Protein AF-A0A352DM81-F1 (afdb_monomer)

Secondary structure (DSSP, 8-state):
-PPPEEEE-STT-EEEEETTEEEEES---SSBSSSSTTSSPBPSS--SS-TTTS--EEEEEE---STTT--HHHHHHHTTTEEEEEEETTTHHHHHHTT--GGGEEEE-TT-EEEETTEEEEEE--S----SSSS-TT-S---EEEEE-SS-EEEE-TTPPPPSS-PPPP-

Foldseek 3Di:
DDDWDWDDFDDLWIFIQPPNFTETFLDDQQQALAPDNVDHDGDPDHGPDDPVPDAQHAEYEQFADGSSRDPLVSLLSNLVRYQAYEYEFPCVVVCVVSVRDPNRYHYDYAQDWDDRPQKIKGWHAAPDWYDRDPPCTRVTHGTWIWIDHPPDIDTGRNPGDDDPDDDDDDD

Nearest PDB structures (foldseek):
  8pc4-assembly1_A  TM=9.438E-01  e=1.112E-17  Homo sapiens
  4qn9-assembly1_A  TM=9.494E-01  e=1.524E-17  Homo sapiens
  2wym-assembly1_A  TM=8.154E-01  e=1.457E-10  Escherichia coli
  2wyl-assembly1_C  TM=7.924E-01  e=2.265E-10  Escherichia coli
  3bv6-assembly1_C  TM=7.613E-01  e=4.666E-09  Vibrio cholerae O1 biovar El Tor str. N16961

Sequence (171 aa):
MDRVKVTWFGHSSVLLQMHGLNILSDPMFSERSSPFQWVGPRRFTSPSVSMDELPHIDAVLLSHDHYDHLDRRTVQQLARKTDRFIVSLGLENHLRCWKIPAAKITPLAWWKSADINGLEVTCTPSRHFSGRGLVGQNSTQWCSWVLRDEYHSIFNSGDGSYPQTVTPEPP

Mean predicted aligned error: 5.55 Å

Solvent-accessible surface area (backbone atoms only — not comparable to full-atom values): 9754 Å² total; per-residue (Å²): 131,89,71,73,45,81,46,78,53,56,92,68,17,32,43,36,34,46,95,94,37,36,36,35,30,17,51,54,78,60,65,30,46,36,102,42,87,90,50,69,54,65,64,92,66,79,60,85,62,58,80,84,74,51,72,71,27,57,31,35,39,33,33,35,56,35,44,60,34,41,26,69,71,38,51,61,62,42,58,81,48,34,62,32,37,40,26,21,32,58,49,54,58,58,41,48,74,69,67,48,61,69,94,31,55,48,66,29,49,71,83,31,68,48,77,57,93,75,34,39,40,31,28,33,76,43,54,71,75,26,39,82,58,96,64,60,58,62,69,35,44,47,22,15,41,40,40,35,48,100,87,50,77,47,79,43,49,66,79,42,54,83,71,95,63,91,71,81,77,82,132

pLDDT: mean 89.45, std 11.74, range [42.03, 98.69]

Structure (mmCIF, N/CA/C/O backbone):
data_AF-A0A352DM81-F1
#
_entry.id   AF-A0A352DM81-F1
#
loop_
_atom_site.group_PDB
_atom_site.id
_atom_site.type_symbol
_atom_site.label_atom_id
_atom_site.label_alt_id
_atom_site.label_comp_id
_atom_site.label_asym_id
_atom_site.label_entity_id
_atom_site.label_seq_id
_atom_site.pdbx_PDB_ins_code
_atom_site.Cartn_x
_atom_site.Cartn_y
_atom_site.Cartn_z
_atom_site.occupancy
_atom_site.B_iso_or_equiv
_atom_site.auth_seq_id
_atom_site.auth_comp_id
_atom_site.auth_asym_id
_atom_site.auth_atom_id
_atom_site.pdbx_PDB_model_num
ATOM 1 N N . MET A 1 1 ? -11.076 -4.034 24.831 1.00 58.97 1 MET A N 1
ATOM 2 C CA . MET A 1 1 ? -10.367 -3.183 23.857 1.00 58.97 1 MET A CA 1
ATOM 3 C C . MET A 1 1 ? -9.403 -4.061 23.096 1.00 58.97 1 MET A C 1
ATOM 5 O O . MET A 1 1 ? -8.622 -4.761 23.739 1.00 58.97 1 MET A O 1
ATOM 9 N N . ASP A 1 2 ? -9.494 -4.065 21.769 1.00 75.69 2 ASP A N 1
ATOM 10 C CA . ASP A 1 2 ? -8.528 -4.782 20.944 1.00 75.69 2 ASP A CA 1
ATOM 11 C C . ASP A 1 2 ? -7.174 -4.085 21.008 1.00 75.69 2 ASP A C 1
ATOM 13 O O . ASP A 1 2 ? -7.071 -2.866 20.893 1.00 75.69 2 ASP A O 1
ATOM 17 N N . ARG A 1 3 ? -6.127 -4.873 21.258 1.00 88.62 3 ARG A N 1
ATOM 18 C CA . ARG A 1 3 ? -4.754 -4.375 21.317 1.00 88.62 3 ARG A CA 1
ATOM 19 C C . ARG A 1 3 ? -4.210 -4.223 19.905 1.00 88.62 3 AR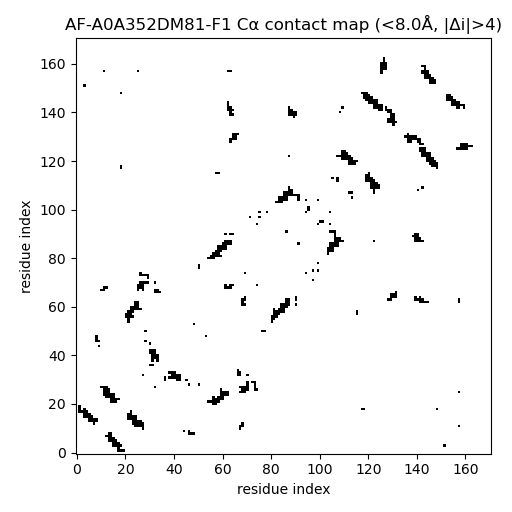G A C 1
ATOM 21 O O . ARG A 1 3 ? -4.288 -5.170 19.125 1.00 88.62 3 ARG A O 1
ATOM 28 N N . VAL A 1 4 ? -3.560 -3.093 19.641 1.00 95.88 4 VAL A N 1
ATOM 29 C CA . VAL A 1 4 ? -2.711 -2.923 18.459 1.00 95.88 4 VAL A CA 1
ATOM 30 C C . VAL A 1 4 ? -1.563 -3.936 18.503 1.00 95.88 4 VAL A C 1
ATOM 32 O O . VAL A 1 4 ? -0.875 -4.057 19.521 1.00 95.88 4 VAL A O 1
ATOM 35 N N . LYS A 1 5 ? -1.333 -4.647 17.396 1.00 96.62 5 LYS A N 1
ATOM 36 C CA . LYS A 1 5 ? -0.165 -5.519 17.206 1.00 96.62 5 LYS A CA 1
ATOM 37 C C . LYS A 1 5 ? 0.576 -5.126 15.940 1.00 96.62 5 LYS A C 1
ATOM 39 O O . LYS A 1 5 ? -0.040 -4.828 14.922 1.00 96.62 5 LYS A O 1
ATOM 44 N N . VAL A 1 6 ? 1.900 -5.171 16.005 1.00 96.12 6 VAL A N 1
ATOM 45 C CA . VAL A 1 6 ? 2.782 -4.844 14.886 1.00 96.12 6 VAL A CA 1
ATOM 46 C C . VAL A 1 6 ? 3.732 -6.013 14.679 1.00 96.12 6 VAL A C 1
ATOM 48 O O . VAL A 1 6 ? 4.445 -6.401 15.603 1.00 96.12 6 VAL A O 1
ATOM 51 N N . THR A 1 7 ? 3.734 -6.574 13.472 1.00 95.00 7 THR A N 1
ATOM 52 C CA . THR A 1 7 ? 4.664 -7.627 13.053 1.00 95.00 7 THR A CA 1
ATOM 53 C C . THR A 1 7 ? 5.512 -7.109 11.901 1.00 95.00 7 THR A C 1
ATOM 55 O O . THR A 1 7 ? 4.982 -6.688 10.874 1.00 95.00 7 THR A O 1
ATOM 58 N N . TRP A 1 8 ? 6.833 -7.137 12.064 1.00 93.06 8 TRP A N 1
ATOM 59 C CA . TRP A 1 8 ? 7.780 -6.661 11.058 1.00 93.06 8 TRP A CA 1
ATOM 60 C C . TRP A 1 8 ? 8.377 -7.827 10.266 1.00 93.06 8 TRP A C 1
ATOM 62 O O . TRP A 1 8 ? 8.931 -8.759 10.848 1.00 93.06 8 TRP A O 1
ATOM 72 N N . PHE A 1 9 ? 8.291 -7.759 8.936 1.00 88.44 9 PHE A N 1
ATOM 73 C CA . PHE A 1 9 ? 8.802 -8.789 8.019 1.00 88.44 9 PHE A CA 1
ATOM 74 C C . PHE A 1 9 ? 10.111 -8.385 7.314 1.00 88.44 9 PHE A C 1
ATOM 76 O O . PHE A 1 9 ? 10.577 -9.065 6.393 1.00 88.44 9 PHE A O 1
ATOM 83 N N . GLY A 1 10 ? 10.730 -7.287 7.755 1.00 85.19 10 GLY A N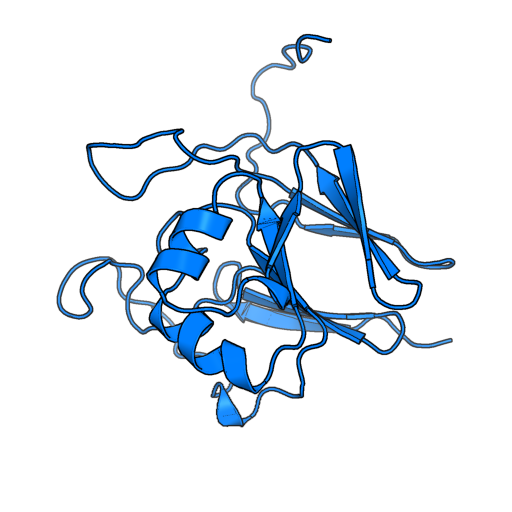 1
ATOM 84 C CA . GLY A 1 10 ? 11.945 -6.725 7.170 1.00 85.19 10 GLY A CA 1
ATOM 85 C C . GLY A 1 10 ? 11.664 -5.640 6.129 1.00 85.19 10 GLY A C 1
ATOM 86 O O . GLY A 1 10 ? 10.610 -5.623 5.494 1.00 85.19 10 GLY A O 1
ATOM 87 N N . HIS A 1 11 ? 12.641 -4.747 5.942 1.00 86.62 11 HIS A N 1
ATOM 88 C CA . HIS A 1 11 ? 12.490 -3.513 5.156 1.00 86.62 11 HIS A CA 1
ATOM 89 C C . HIS A 1 11 ? 11.304 -2.682 5.673 1.00 86.62 11 HIS A C 1
ATOM 91 O O . HIS A 1 11 ? 11.143 -2.555 6.886 1.00 86.62 11 HIS A O 1
ATOM 97 N N . SER A 1 12 ? 10.449 -2.187 4.786 1.00 89.00 12 SER A N 1
ATOM 98 C CA . SER A 1 12 ? 9.257 -1.399 5.120 1.00 89.00 12 SER A CA 1
ATOM 99 C C . SER A 1 12 ? 7.981 -2.247 5.224 1.00 89.00 12 SER A C 1
ATOM 101 O O . SER A 1 12 ? 6.888 -1.715 5.405 1.00 89.00 12 SER A O 1
ATOM 103 N N . SER A 1 13 ? 8.112 -3.580 5.155 1.00 92.44 13 SER A N 1
ATOM 104 C CA . SER A 1 13 ? 6.985 -4.512 5.208 1.00 92.44 13 SER A CA 1
ATOM 105 C C . SER A 1 13 ? 6.527 -4.778 6.641 1.00 92.44 13 SER A C 1
ATOM 107 O O . SER A 1 13 ? 7.196 -5.473 7.417 1.00 92.44 13 SER A O 1
ATOM 109 N N . VAL A 1 14 ? 5.352 -4.252 6.981 1.00 94.88 14 VAL A N 1
ATOM 110 C CA . VAL A 1 14 ? 4.774 -4.322 8.329 1.00 94.88 14 VAL A CA 1
ATOM 111 C C . VAL A 1 14 ? 3.325 -4.789 8.247 1.00 94.88 14 VAL A C 1
ATOM 113 O O . VAL A 1 14 ? 2.523 -4.175 7.546 1.00 94.88 14 VAL A O 1
ATOM 116 N N . LEU A 1 15 ? 2.980 -5.845 8.989 1.00 96.56 15 LEU A N 1
ATOM 117 C CA . LEU A 1 15 ? 1.590 -6.204 9.269 1.00 96.56 15 LEU A CA 1
ATOM 118 C C . LEU A 1 15 ? 1.157 -5.539 10.572 1.00 96.56 15 LEU A C 1
ATOM 120 O O . LEU A 1 15 ? 1.669 -5.840 11.652 1.00 96.56 15 LEU A O 1
ATOM 124 N N . LEU A 1 16 ? 0.193 -4.646 10.441 1.00 96.94 16 LEU A N 1
ATOM 125 C CA . LEU A 1 16 ? -0.457 -3.935 11.517 1.00 96.94 16 LEU A CA 1
ATOM 126 C C . LEU A 1 16 ? -1.839 -4.538 11.750 1.00 96.94 16 LEU A C 1
ATOM 128 O O . LEU A 1 16 ? -2.646 -4.628 10.831 1.00 96.94 16 LEU A O 1
ATOM 132 N N . GLN A 1 17 ? -2.114 -4.926 12.988 1.00 96.94 17 GLN A N 1
ATOM 133 C CA . GLN A 1 17 ? -3.422 -5.418 13.397 1.00 96.94 17 GLN A CA 1
ATOM 134 C C . GLN A 1 17 ? -4.022 -4.418 14.378 1.00 96.94 17 GLN A C 1
ATOM 136 O O . GLN A 1 17 ? -3.531 -4.284 15.502 1.00 96.94 17 GLN A O 1
ATOM 141 N N . MET A 1 18 ? -5.038 -3.682 13.938 1.00 95.44 18 MET A N 1
ATOM 142 C CA . MET A 1 18 ? -5.720 -2.648 14.720 1.00 95.44 18 MET A CA 1
ATOM 143 C C . MET A 1 18 ? -7.183 -2.558 14.294 1.00 95.44 18 MET A C 1
ATOM 145 O O . MET A 1 18 ? -7.501 -2.887 13.156 1.00 95.44 18 MET A O 1
ATOM 149 N N . HIS A 1 19 ? -8.071 -2.124 15.191 1.00 95.69 19 HIS A N 1
ATOM 150 C CA . HIS A 1 19 ? -9.507 -2.027 14.901 1.00 95.69 19 HIS A CA 1
ATOM 151 C C . HIS A 1 19 ? -10.132 -3.340 14.365 1.00 95.69 19 HIS A C 1
ATOM 153 O O . HIS A 1 19 ? -11.046 -3.322 13.551 1.00 95.69 19 HIS A O 1
ATOM 159 N N . GLY A 1 20 ? -9.602 -4.502 14.770 1.00 95.50 20 GLY A N 1
ATOM 160 C CA . GLY A 1 20 ? -10.027 -5.809 14.249 1.00 95.50 20 GLY A CA 1
ATOM 161 C C . GLY A 1 20 ? -9.600 -6.114 12.803 1.00 95.50 20 GLY A C 1
ATOM 162 O O . GLY A 1 20 ? -9.984 -7.154 12.278 1.00 95.50 20 GLY A O 1
ATOM 163 N N . LEU A 1 21 ? -8.796 -5.249 12.177 1.00 97.00 21 LEU A N 1
ATOM 164 C CA . LEU A 1 21 ? -8.373 -5.335 10.777 1.00 97.00 21 LEU A CA 1
ATOM 165 C C . LEU A 1 21 ? -6.895 -5.713 10.656 1.00 97.00 21 LEU A C 1
ATOM 167 O O . LEU A 1 21 ? -6.069 -5.312 11.479 1.00 97.00 21 LEU A O 1
ATOM 171 N N . ASN A 1 22 ? -6.553 -6.428 9.586 1.00 97.88 22 ASN A N 1
ATOM 172 C CA . ASN A 1 22 ? -5.192 -6.731 9.160 1.00 97.88 22 ASN A CA 1
ATOM 173 C C . ASN A 1 22 ? -4.774 -5.776 8.031 1.00 97.88 22 ASN A C 1
ATOM 175 O O . ASN A 1 22 ? -5.216 -5.903 6.887 1.00 97.88 22 ASN A O 1
ATOM 179 N N . ILE A 1 23 ? -3.879 -4.841 8.341 1.00 98.12 23 ILE A N 1
ATOM 180 C CA . ILE A 1 23 ? -3.353 -3.845 7.407 1.00 98.12 23 ILE A CA 1
ATOM 181 C C . ILE A 1 23 ? -1.892 -4.162 7.094 1.00 98.12 23 ILE A C 1
ATOM 183 O O . ILE A 1 23 ? -1.062 -4.243 7.996 1.00 98.12 23 ILE A O 1
ATOM 187 N N . LEU A 1 24 ? -1.553 -4.325 5.818 1.00 97.50 24 LEU A N 1
ATOM 188 C CA . LEU A 1 24 ? -0.192 -4.644 5.387 1.00 97.50 24 LEU A CA 1
ATOM 189 C C . LEU A 1 24 ? 0.420 -3.458 4.638 1.00 97.50 24 LEU A C 1
ATOM 191 O O . LEU A 1 24 ? -0.073 -3.070 3.584 1.00 97.50 24 LEU A O 1
ATOM 195 N N . SER A 1 25 ? 1.497 -2.882 5.163 1.00 96.94 25 SER A N 1
ATOM 196 C CA . SER A 1 25 ? 2.173 -1.742 4.535 1.00 96.94 25 SER A CA 1
ATOM 197 C C . SER A 1 25 ? 3.387 -2.177 3.728 1.00 96.94 25 SER A C 1
ATOM 199 O O . SER A 1 25 ? 4.140 -3.028 4.199 1.00 96.94 25 SER A O 1
ATOM 201 N N . ASP A 1 26 ? 3.564 -1.572 2.548 1.00 95.88 26 ASP A N 1
ATOM 202 C CA . ASP A 1 26 ? 4.705 -1.721 1.631 1.00 95.88 26 ASP A CA 1
ATOM 203 C C . ASP A 1 26 ? 5.263 -3.160 1.570 1.00 95.88 26 ASP A C 1
ATOM 205 O O . ASP A 1 26 ? 6.434 -3.413 1.889 1.00 95.88 26 ASP A O 1
ATOM 209 N N . PRO A 1 27 ? 4.417 -4.158 1.236 1.00 93.88 27 PRO A N 1
ATOM 210 C CA . PRO A 1 27 ? 4.834 -5.547 1.253 1.00 93.88 27 PRO A CA 1
ATOM 211 C C . PRO A 1 27 ? 5.805 -5.847 0.110 1.00 93.88 27 PRO A C 1
ATOM 213 O O . PRO A 1 27 ? 5.493 -5.670 -1.070 1.00 93.88 27 PRO A O 1
ATOM 216 N N . MET A 1 28 ? 6.962 -6.397 0.472 1.00 89.94 28 MET A N 1
ATOM 217 C CA . MET A 1 28 ? 8.016 -6.785 -0.453 1.00 89.94 28 MET A CA 1
ATOM 218 C C . MET A 1 28 ? 8.534 -8.187 -0.120 1.00 89.94 28 MET A C 1
ATOM 220 O O . MET A 1 28 ? 9.504 -8.355 0.615 1.00 89.94 28 MET A O 1
ATOM 224 N N . PHE A 1 29 ? 7.900 -9.219 -0.677 1.00 88.00 29 PHE A N 1
ATOM 225 C CA . PHE A 1 29 ? 8.251 -10.625 -0.433 1.00 88.00 29 PHE A CA 1
ATOM 226 C C . PHE A 1 29 ? 9.140 -11.237 -1.528 1.00 88.00 29 PHE A C 1
ATOM 228 O O . PHE A 1 29 ? 9.582 -12.377 -1.384 1.00 88.00 29 PHE A O 1
ATOM 235 N N . SER A 1 30 ? 9.437 -10.507 -2.609 1.00 86.50 30 SER A N 1
ATOM 236 C CA . SER A 1 30 ? 10.390 -10.975 -3.621 1.00 86.50 30 SER A CA 1
ATOM 237 C C . SER A 1 30 ? 11.826 -11.009 -3.097 1.00 86.50 30 SER A C 1
ATOM 239 O O . SER A 1 30 ? 12.224 -10.262 -2.203 1.00 86.50 30 SER A O 1
ATOM 241 N N . GLU A 1 31 ? 12.636 -11.871 -3.711 1.00 83.88 31 GLU A N 1
ATOM 242 C CA . GLU A 1 31 ? 14.054 -12.020 -3.382 1.00 83.88 31 GLU A CA 1
ATOM 243 C C . GLU A 1 31 ? 14.873 -10.773 -3.751 1.00 83.88 31 GLU A C 1
ATOM 245 O O . GLU A 1 31 ? 15.874 -10.471 -3.097 1.00 83.88 31 GLU A O 1
ATOM 250 N N . ARG A 1 32 ? 14.455 -10.040 -4.792 1.00 84.62 32 ARG A N 1
ATOM 251 C CA . ARG A 1 32 ? 15.133 -8.821 -5.246 1.00 84.62 32 ARG A CA 1
ATOM 252 C C . ARG A 1 32 ? 14.191 -7.643 -5.440 1.00 84.62 32 ARG A C 1
ATOM 254 O O . ARG A 1 32 ? 13.178 -7.789 -6.127 1.00 84.62 32 ARG A O 1
ATOM 261 N N . SER A 1 33 ? 14.592 -6.472 -4.942 1.00 85.25 33 SER A N 1
ATOM 262 C CA . SER A 1 33 ? 13.964 -5.166 -5.204 1.00 85.25 33 SER A CA 1
ATOM 263 C C . SER A 1 33 ? 14.408 -4.612 -6.552 1.00 85.25 33 SER A C 1
ATOM 265 O O . SER A 1 33 ? 15.195 -3.678 -6.672 1.00 85.25 33 SER A O 1
ATOM 267 N N . SER A 1 34 ? 13.924 -5.254 -7.609 1.00 80.19 34 SER A N 1
ATOM 268 C CA . SER A 1 34 ? 14.349 -4.986 -8.977 1.00 80.19 34 SER A CA 1
ATOM 269 C C . SER A 1 34 ? 13.241 -5.325 -9.969 1.00 80.19 34 SER A C 1
ATOM 271 O O . SER A 1 34 ? 12.434 -6.226 -9.702 1.00 80.19 34 SER A O 1
ATOM 273 N N . PRO A 1 35 ? 13.215 -4.686 -11.157 1.00 75.69 35 PRO A N 1
ATOM 274 C CA . PRO A 1 35 ? 12.312 -5.101 -12.230 1.00 75.69 35 PRO A CA 1
ATOM 275 C C . PRO A 1 35 ? 12.566 -6.548 -12.675 1.00 75.69 35 PRO A C 1
ATOM 277 O O . PRO A 1 35 ? 11.662 -7.213 -13.190 1.00 75.69 35 PRO A O 1
ATOM 280 N N . PHE A 1 36 ? 13.782 -7.052 -12.450 1.00 76.44 36 PHE A N 1
ATOM 281 C CA . PHE A 1 36 ? 14.231 -8.380 -12.838 1.00 76.44 36 PHE A CA 1
ATOM 282 C C . PHE A 1 36 ? 14.753 -9.153 -11.625 1.00 76.44 36 PHE A C 1
ATOM 284 O O . PHE A 1 36 ? 15.500 -8.627 -10.814 1.00 76.44 36 PHE A O 1
ATOM 291 N N . GLN A 1 37 ? 14.440 -10.444 -11.514 1.00 77.19 37 GLN A N 1
ATOM 292 C CA . GLN A 1 37 ? 14.898 -11.251 -10.369 1.00 77.19 37 GLN A CA 1
ATOM 293 C C . GLN A 1 37 ? 16.329 -11.798 -10.517 1.00 77.19 37 GLN A C 1
ATOM 295 O O . GLN A 1 37 ? 16.851 -12.429 -9.603 1.00 77.19 37 GLN A O 1
ATOM 300 N N . TRP A 1 38 ? 16.990 -11.531 -11.644 1.00 75.50 38 TRP A N 1
ATOM 301 C CA . TRP A 1 38 ? 18.374 -11.938 -11.905 1.00 75.50 38 TRP A CA 1
ATOM 302 C C . TRP A 1 38 ? 19.399 -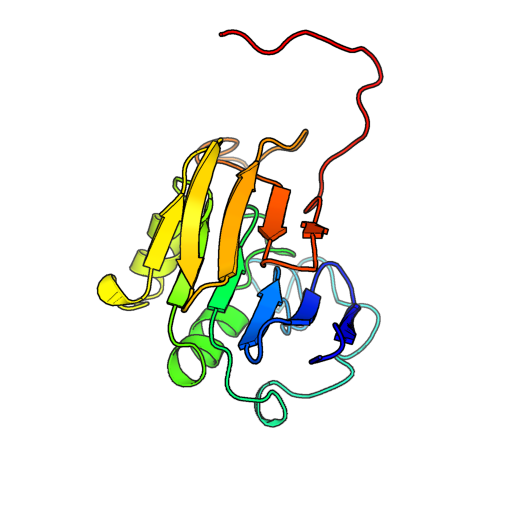10.807 -11.702 1.00 75.50 38 TRP A C 1
ATOM 304 O O . TRP A 1 38 ? 20.595 -11.074 -11.687 1.00 75.50 38 TRP A O 1
ATOM 314 N N . VAL A 1 39 ? 18.959 -9.559 -11.502 1.00 67.44 39 VAL A N 1
ATOM 315 C CA . VAL A 1 39 ? 19.830 -8.384 -11.300 1.00 67.44 39 VAL A CA 1
ATOM 316 C C . VAL A 1 39 ? 19.220 -7.441 -10.264 1.00 67.44 39 VAL A C 1
ATOM 318 O O . VAL A 1 39 ? 18.015 -7.470 -10.049 1.00 67.44 39 VAL A O 1
ATOM 321 N N . GLY A 1 40 ? 20.035 -6.614 -9.611 1.00 77.88 40 GLY A N 1
ATOM 322 C CA . GLY A 1 40 ? 19.591 -5.651 -8.599 1.00 77.88 40 GLY A CA 1
ATOM 323 C C . GLY A 1 40 ? 19.723 -6.162 -7.159 1.00 77.88 40 GLY A C 1
ATOM 324 O O . GLY A 1 40 ? 20.216 -7.278 -6.946 1.00 77.88 40 GLY A O 1
ATOM 325 N N . PRO A 1 41 ? 19.322 -5.352 -6.165 1.00 77.62 41 PRO A N 1
ATOM 326 C CA . PRO A 1 41 ? 19.570 -5.623 -4.754 1.00 77.62 41 PRO A CA 1
ATOM 327 C C . PRO A 1 41 ? 18.880 -6.917 -4.336 1.00 77.62 41 PRO A C 1
ATOM 329 O O . PRO A 1 41 ? 17.690 -7.105 -4.586 1.00 77.62 41 PRO A O 1
ATOM 332 N N . ARG A 1 42 ? 19.639 -7.825 -3.720 1.00 82.06 42 ARG A N 1
ATOM 333 C CA . ARG A 1 42 ? 19.095 -9.042 -3.118 1.00 82.06 42 ARG A CA 1
ATOM 334 C C . ARG A 1 42 ? 18.792 -8.758 -1.658 1.00 82.06 42 ARG A C 1
ATOM 336 O O . ARG A 1 42 ? 19.618 -8.181 -0.957 1.00 82.06 42 ARG A O 1
ATOM 343 N N . ARG A 1 43 ? 17.628 -9.202 -1.207 1.00 82.81 43 ARG A N 1
ATOM 344 C CA . ARG A 1 43 ? 17.257 -9.227 0.204 1.00 82.81 43 ARG A CA 1
ATOM 345 C C . ARG A 1 43 ? 18.298 -10.022 1.007 1.00 82.81 43 ARG A C 1
ATOM 347 O O . ARG A 1 43 ? 18.705 -11.106 0.593 1.00 82.81 43 ARG A O 1
ATOM 354 N N . PHE A 1 44 ? 18.714 -9.483 2.154 1.00 76.69 44 PHE A N 1
ATOM 355 C CA . PHE A 1 44 ? 19.703 -10.118 3.038 1.00 76.69 44 PHE A CA 1
ATOM 356 C C . PHE A 1 44 ? 19.109 -11.224 3.917 1.00 76.69 44 PHE A C 1
ATOM 358 O O . PHE A 1 44 ? 19.802 -12.178 4.259 1.00 76.69 44 PHE A O 1
ATOM 365 N N . THR A 1 45 ? 17.833 -11.104 4.280 1.00 71.44 45 THR A N 1
ATOM 366 C CA . THR A 1 45 ? 17.129 -12.017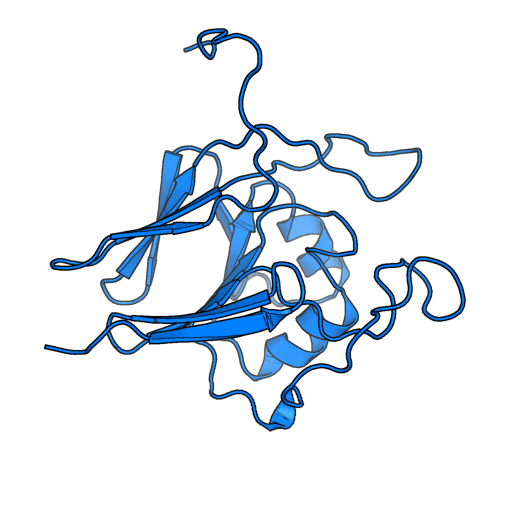 5.187 1.00 71.44 45 THR A CA 1
ATOM 367 C C . THR A 1 45 ? 15.857 -12.533 4.538 1.00 71.44 45 THR A C 1
ATOM 369 O O . THR A 1 45 ? 15.024 -11.738 4.104 1.00 71.44 45 THR A O 1
ATOM 372 N N . SER A 1 46 ? 15.681 -13.855 4.475 1.00 73.44 46 SER A N 1
ATOM 373 C CA . SER A 1 46 ? 14.430 -14.456 3.999 1.00 73.44 46 SER A CA 1
ATOM 374 C C . SER A 1 46 ? 13.228 -13.903 4.778 1.00 73.44 46 SER A C 1
ATOM 376 O O . SER A 1 46 ? 13.368 -13.644 5.976 1.00 73.44 46 SER A O 1
ATOM 378 N N . PRO A 1 47 ? 12.058 -13.715 4.137 1.00 72.44 47 PRO A N 1
ATOM 379 C CA . PRO A 1 47 ? 10.847 -13.330 4.852 1.00 72.44 47 PRO A CA 1
ATOM 380 C C . PRO A 1 47 ? 10.564 -14.307 5.997 1.00 72.44 47 PRO A C 1
ATOM 382 O O . PRO A 1 47 ? 10.670 -15.519 5.814 1.00 72.44 47 PRO A O 1
ATOM 385 N N . SER A 1 48 ? 10.200 -13.782 7.167 1.00 76.44 48 SER A N 1
ATOM 386 C CA . SER A 1 48 ? 9.943 -14.590 8.370 1.00 76.44 48 SER A CA 1
ATOM 387 C C . SER A 1 48 ? 8.720 -15.506 8.239 1.00 76.44 48 SER A C 1
ATOM 389 O O . SER A 1 48 ? 8.565 -16.423 9.037 1.00 76.44 48 SER A O 1
ATOM 391 N N . VAL A 1 49 ? 7.855 -15.238 7.256 1.00 82.31 49 VAL A N 1
ATOM 392 C CA . VAL A 1 49 ? 6.673 -16.028 6.892 1.00 82.31 49 VAL A CA 1
ATOM 393 C C . VAL A 1 49 ? 6.506 -16.024 5.374 1.00 82.31 49 VAL A C 1
ATOM 395 O O . VAL A 1 49 ? 6.877 -15.058 4.696 1.00 82.31 49 VAL A O 1
ATOM 398 N N . SER A 1 50 ? 5.920 -17.086 4.832 1.00 85.44 50 SER A N 1
ATOM 399 C CA . SER A 1 50 ? 5.473 -17.118 3.441 1.00 85.44 50 SER A CA 1
ATOM 400 C C . SER A 1 50 ? 4.182 -16.308 3.249 1.00 85.44 50 SER A C 1
ATOM 402 O O . SER A 1 50 ? 3.413 -16.082 4.184 1.00 85.44 50 SER A O 1
ATOM 404 N N . MET A 1 51 ? 3.898 -15.885 2.012 1.00 85.81 51 MET A N 1
ATOM 405 C CA . MET A 1 51 ? 2.631 -15.202 1.693 1.00 85.81 51 MET A CA 1
ATOM 406 C C . MET A 1 51 ? 1.400 -16.086 1.944 1.00 85.81 51 MET A C 1
ATOM 408 O O . MET A 1 51 ? 0.311 -15.573 2.212 1.00 85.81 51 MET A O 1
ATOM 412 N N . ASP A 1 52 ? 1.553 -17.410 1.886 1.00 86.94 52 ASP A N 1
ATOM 413 C CA . ASP A 1 52 ? 0.467 -18.353 2.151 1.00 86.94 52 ASP A CA 1
ATOM 414 C C . ASP A 1 52 ? 0.097 -18.411 3.638 1.00 86.94 52 ASP A C 1
ATOM 416 O O . ASP A 1 52 ? -1.078 -18.598 3.954 1.00 86.94 52 ASP A O 1
ATOM 420 N N . GLU A 1 53 ? 1.049 -18.125 4.525 1.00 90.25 53 GLU A N 1
ATOM 421 C CA . GLU A 1 53 ? 0.849 -18.046 5.977 1.00 90.25 53 GLU A CA 1
ATOM 422 C C . GLU A 1 53 ? 0.275 -16.702 6.442 1.00 90.25 53 GLU A C 1
ATOM 424 O O . GLU A 1 53 ? -0.179 -16.589 7.581 1.00 90.25 53 GLU A O 1
ATOM 429 N N . LEU A 1 54 ? 0.259 -15.678 5.579 1.00 93.06 54 LEU A N 1
ATOM 430 C CA . LEU A 1 54 ? -0.396 -14.415 5.909 1.00 93.06 54 LEU A CA 1
ATOM 431 C C . LEU A 1 54 ? -1.907 -14.625 6.106 1.00 93.06 54 LEU A C 1
ATOM 433 O O . LEU A 1 54 ? -2.531 -15.340 5.301 1.00 93.06 54 LEU A O 1
ATOM 437 N N . PRO A 1 55 ? -2.509 -13.960 7.116 1.00 95.00 55 PRO A N 1
ATOM 438 C CA . PRO A 1 55 ? -3.956 -13.939 7.277 1.00 95.00 55 PRO A CA 1
ATOM 439 C C . PRO A 1 55 ? -4.620 -13.235 6.084 1.00 95.00 55 PRO A C 1
ATOM 441 O O . PRO A 1 55 ? -3.952 -12.691 5.200 1.00 95.00 55 PRO A O 1
ATOM 444 N N . HIS A 1 56 ? -5.953 -13.229 6.057 1.00 97.06 56 HIS A N 1
ATOM 445 C CA . HIS A 1 56 ? -6.681 -12.308 5.179 1.00 97.06 56 HIS A CA 1
ATOM 446 C C . HIS A 1 56 ? -6.278 -10.862 5.501 1.00 97.06 56 HIS A C 1
ATOM 448 O O . HIS A 1 56 ? -6.049 -10.528 6.665 1.00 97.06 56 HIS A O 1
ATOM 454 N N . ILE A 1 57 ? -6.122 -10.045 4.458 1.00 97.94 5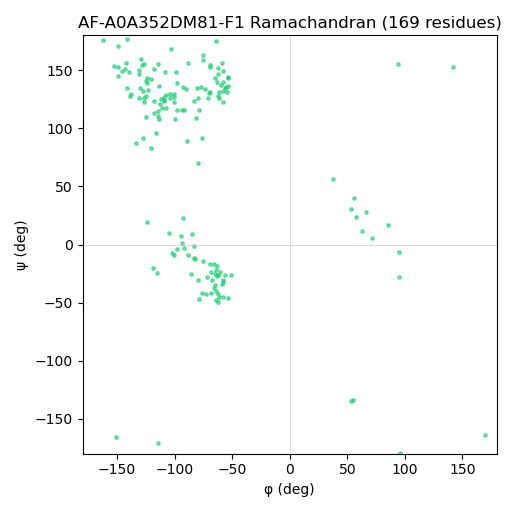7 ILE A N 1
ATOM 455 C CA . ILE A 1 57 ? -5.630 -8.672 4.556 1.00 97.94 57 ILE A CA 1
ATOM 456 C C . ILE A 1 57 ? -6.755 -7.719 4.153 1.00 97.94 57 ILE A C 1
ATOM 458 O O . ILE A 1 57 ? -7.102 -7.616 2.977 1.00 97.94 57 ILE A O 1
ATOM 462 N N . ASP A 1 58 ? -7.292 -6.968 5.105 1.00 98.31 58 ASP A N 1
ATOM 463 C CA . ASP A 1 58 ? -8.361 -6.006 4.840 1.00 98.31 58 ASP A CA 1
ATOM 464 C C . ASP A 1 58 ? -7.893 -4.888 3.910 1.00 98.31 58 ASP A C 1
ATOM 466 O O . ASP A 1 58 ? -8.627 -4.485 3.006 1.00 98.31 58 ASP A O 1
ATOM 470 N N . ALA A 1 59 ? -6.659 -4.405 4.092 1.00 98.31 59 ALA A N 1
ATOM 471 C CA . ALA A 1 59 ? -6.060 -3.441 3.183 1.00 98.31 59 ALA A CA 1
ATOM 472 C C . ALA A 1 59 ? -4.539 -3.552 3.077 1.00 98.31 59 ALA A C 1
ATOM 474 O O . ALA A 1 59 ? -3.836 -3.801 4.056 1.00 98.31 59 ALA A O 1
ATOM 475 N N . VAL A 1 60 ? -4.031 -3.298 1.873 1.00 98.44 60 VAL A N 1
ATOM 476 C CA . VAL A 1 60 ? -2.605 -3.070 1.622 1.00 98.44 60 VAL A CA 1
ATOM 477 C C . VAL A 1 60 ? -2.369 -1.578 1.412 1.00 98.44 60 VAL A C 1
ATOM 479 O O . VAL A 1 60 ? -3.059 -0.972 0.593 1.00 98.44 60 VAL A O 1
ATOM 482 N N . LEU A 1 61 ? -1.397 -1.000 2.117 1.00 98.56 61 LEU A N 1
ATOM 483 C CA . LEU A 1 61 ? -0.973 0.393 1.952 1.00 98.56 61 LEU A CA 1
ATOM 484 C C . LEU A 1 61 ? 0.305 0.447 1.114 1.00 98.56 61 LEU A C 1
ATOM 486 O O . LEU A 1 61 ? 1.252 -0.277 1.418 1.00 98.56 61 LEU A O 1
ATOM 490 N N . LEU A 1 62 ? 0.329 1.287 0.076 1.00 98.25 62 LEU A N 1
ATOM 491 C CA . LEU A 1 62 ? 1.489 1.465 -0.806 1.00 98.25 62 LEU A CA 1
ATOM 492 C C . LEU A 1 62 ? 1.895 2.937 -0.855 1.00 98.25 62 LEU A C 1
ATOM 494 O O . LEU A 1 62 ? 1.172 3.764 -1.413 1.00 98.25 62 LEU A O 1
ATOM 498 N N . SER A 1 63 ? 3.038 3.254 -0.248 1.00 97.00 63 SER A N 1
ATOM 499 C CA . SER A 1 63 ? 3.492 4.631 -0.029 1.00 97.00 63 SER A CA 1
ATOM 500 C C . SER A 1 63 ? 4.051 5.317 -1.278 1.00 97.00 63 SER A C 1
ATOM 502 O O . SER A 1 63 ? 3.791 6.501 -1.484 1.00 97.00 63 SER A O 1
ATOM 504 N N . HIS A 1 64 ? 4.839 4.607 -2.089 1.00 95.75 64 HIS A N 1
ATOM 505 C CA . HIS A 1 64 ? 5.485 5.116 -3.302 1.00 95.75 64 HIS A CA 1
ATOM 506 C C . HIS A 1 64 ? 5.942 3.962 -4.216 1.00 95.75 64 HIS A C 1
ATOM 508 O O . HIS A 1 64 ? 5.766 2.790 -3.884 1.00 95.75 64 HIS A O 1
ATOM 514 N N . ASP A 1 65 ? 6.471 4.268 -5.403 1.00 93.88 65 ASP A N 1
ATOM 515 C CA . ASP A 1 65 ? 6.656 3.286 -6.481 1.00 93.88 65 ASP A CA 1
ATOM 516 C C . ASP A 1 65 ? 8.039 2.604 -6.532 1.00 93.88 65 ASP A C 1
ATOM 518 O O . ASP A 1 65 ? 8.255 1.761 -7.410 1.00 93.88 65 ASP A O 1
ATOM 522 N N . HIS A 1 66 ? 8.970 2.896 -5.618 1.00 92.19 66 HIS A N 1
ATOM 523 C CA . HIS A 1 66 ? 10.285 2.246 -5.619 1.00 92.19 66 HIS A CA 1
ATOM 524 C C . HIS A 1 66 ? 10.169 0.717 -5.503 1.00 92.19 66 HIS A C 1
ATOM 526 O O . HIS A 1 66 ? 9.223 0.174 -4.933 1.00 92.19 66 HIS A O 1
ATOM 532 N N . TYR A 1 67 ? 11.121 -0.018 -6.085 1.00 89.88 67 TYR A N 1
ATOM 533 C CA . TYR A 1 67 ? 11.030 -1.482 -6.212 1.00 89.88 67 TYR A CA 1
ATOM 534 C C . TYR A 1 67 ? 11.019 -2.245 -4.882 1.00 89.88 67 TYR A C 1
ATOM 536 O O . TYR A 1 67 ? 10.598 -3.399 -4.846 1.00 89.88 67 TYR A O 1
ATOM 544 N N . ASP A 1 68 ? 11.516 -1.634 -3.818 1.00 84.94 68 ASP A N 1
ATOM 545 C CA . ASP A 1 68 ? 11.549 -2.149 -2.454 1.00 84.94 68 ASP A CA 1
ATOM 546 C C . ASP A 1 68 ? 10.292 -1.807 -1.633 1.00 84.94 68 ASP A C 1
ATOM 548 O O . ASP A 1 68 ? 10.097 -2.397 -0.573 1.00 84.94 68 ASP A O 1
ATOM 552 N N . HIS A 1 69 ? 9.408 -0.949 -2.158 1.00 90.56 69 HIS A N 1
ATOM 553 C CA . HIS A 1 69 ? 8.112 -0.589 -1.558 1.00 90.56 69 HIS A CA 1
ATOM 554 C C . HIS A 1 69 ? 6.911 -1.036 -2.395 1.00 90.56 69 HIS A C 1
ATOM 556 O O . HIS A 1 69 ? 5.822 -1.276 -1.874 1.00 90.56 69 HIS A O 1
ATOM 562 N N . LEU A 1 70 ? 7.115 -1.204 -3.700 1.00 94.00 70 LEU A N 1
ATOM 563 C CA . LEU A 1 70 ? 6.107 -1.640 -4.645 1.00 94.00 70 LEU A CA 1
ATOM 564 C C . LEU A 1 70 ? 6.629 -2.840 -5.436 1.00 94.00 70 LEU A C 1
ATOM 566 O O . LEU A 1 70 ? 7.220 -2.696 -6.507 1.00 94.00 70 LEU A O 1
ATOM 570 N N . ASP A 1 71 ? 6.366 -4.049 -4.947 1.00 93.12 71 ASP A N 1
ATOM 571 C CA . ASP A 1 71 ? 6.722 -5.280 -5.651 1.00 93.12 71 ASP A CA 1
ATOM 572 C C . ASP A 1 71 ? 5.544 -5.865 -6.431 1.00 93.12 71 ASP A C 1
ATOM 574 O O . ASP A 1 71 ? 4.566 -6.358 -5.867 1.00 93.12 71 ASP A O 1
ATOM 578 N N . ARG A 1 72 ? 5.687 -5.906 -7.761 1.00 94.31 72 ARG A N 1
ATOM 579 C CA . ARG A 1 72 ? 4.682 -6.469 -8.669 1.00 94.31 72 ARG A CA 1
ATOM 580 C C . ARG A 1 72 ? 4.294 -7.898 -8.290 1.00 94.31 72 ARG A C 1
ATOM 582 O O . ARG A 1 72 ? 3.108 -8.218 -8.311 1.00 94.31 72 ARG A O 1
ATOM 589 N N . ARG A 1 73 ? 5.268 -8.771 -7.996 1.00 92.00 73 ARG A N 1
ATOM 590 C CA . ARG A 1 73 ? 4.976 -10.191 -7.723 1.00 92.00 73 ARG A CA 1
ATOM 591 C C . ARG A 1 73 ? 4.215 -10.346 -6.416 1.00 92.00 73 ARG A C 1
ATOM 593 O O . ARG A 1 73 ? 3.272 -11.133 -6.370 1.00 92.00 73 ARG A O 1
ATOM 600 N N . THR A 1 74 ? 4.609 -9.596 -5.392 1.00 93.69 74 THR A N 1
ATOM 601 C CA . THR A 1 74 ? 3.905 -9.555 -4.109 1.00 93.69 74 THR A CA 1
ATOM 602 C C . THR A 1 74 ? 2.483 -9.023 -4.280 1.00 93.69 74 THR A C 1
ATOM 604 O O . THR A 1 74 ? 1.535 -9.694 -3.885 1.00 93.69 74 THR A O 1
ATOM 607 N N . VAL A 1 75 ? 2.303 -7.885 -4.960 1.00 96.38 75 VAL A N 1
ATOM 608 C CA . VAL A 1 75 ? 0.979 -7.285 -5.209 1.00 96.38 75 VAL A CA 1
ATOM 609 C C . VAL A 1 75 ? 0.047 -8.248 -5.952 1.00 96.38 75 VAL A C 1
ATOM 611 O O . VAL A 1 75 ? -1.104 -8.427 -5.555 1.00 96.38 75 VAL A O 1
ATOM 614 N N . GLN A 1 76 ? 0.534 -8.916 -7.002 1.00 95.19 76 GLN A N 1
ATOM 615 C CA . GLN A 1 76 ? -0.273 -9.874 -7.765 1.00 95.19 76 GLN A CA 1
ATOM 616 C C . GLN A 1 76 ? -0.682 -11.104 -6.944 1.00 95.19 76 GLN A C 1
ATOM 618 O O . GLN A 1 76 ? -1.789 -11.610 -7.124 1.00 95.19 76 GLN A O 1
ATOM 623 N N . GLN A 1 77 ? 0.177 -11.576 -6.038 1.00 93.56 77 GLN A N 1
ATOM 624 C CA . GLN A 1 77 ? -0.142 -12.697 -5.148 1.00 93.56 77 GLN A CA 1
ATOM 625 C C . GLN A 1 77 ? -1.139 -12.287 -4.056 1.00 93.56 77 GLN A C 1
ATOM 627 O O . GLN A 1 77 ? -2.124 -12.991 -3.826 1.00 93.56 77 GLN A O 1
ATOM 632 N N . LEU A 1 78 ? -0.952 -11.107 -3.458 1.00 95.38 78 LEU A N 1
ATOM 633 C CA . LEU A 1 78 ? -1.855 -10.556 -2.445 1.00 95.38 78 LEU A CA 1
ATOM 634 C C . LEU A 1 78 ? -3.247 -10.232 -2.992 1.00 95.38 78 LEU A C 1
ATOM 636 O O . LEU A 1 78 ? -4.220 -10.306 -2.251 1.00 95.38 78 LEU A O 1
ATOM 640 N N . ALA A 1 79 ? -3.389 -9.962 -4.291 1.00 95.69 79 ALA A N 1
ATOM 641 C CA . ALA A 1 79 ? -4.665 -9.597 -4.911 1.00 95.69 79 ALA A CA 1
ATOM 642 C C . ALA A 1 79 ? -5.834 -10.559 -4.608 1.00 95.69 79 ALA A C 1
ATOM 644 O O . ALA A 1 79 ? -6.998 -10.149 -4.646 1.00 95.69 79 ALA A O 1
ATOM 645 N N . ARG A 1 80 ? -5.538 -11.835 -4.317 1.00 93.25 80 ARG A N 1
ATOM 646 C CA . ARG A 1 80 ? -6.529 -12.859 -3.946 1.00 93.25 80 ARG A CA 1
ATOM 647 C C . ARG A 1 80 ? -6.867 -12.888 -2.452 1.00 93.25 80 ARG A C 1
ATOM 649 O O . ARG A 1 80 ? -7.952 -13.337 -2.111 1.00 93.25 80 ARG A O 1
ATOM 656 N N . LYS A 1 81 ? -5.958 -12.426 -1.592 1.00 95.12 81 LYS A N 1
ATOM 657 C CA . LYS A 1 81 ? -6.088 -12.402 -0.125 1.00 95.12 81 LYS A CA 1
ATOM 658 C C . LYS A 1 81 ? -6.434 -11.021 0.438 1.00 95.12 81 LYS A C 1
ATOM 660 O O . LYS A 1 81 ? -6.658 -10.906 1.638 1.00 95.12 81 LYS A O 1
ATOM 665 N N . THR A 1 82 ? -6.435 -9.999 -0.416 1.00 97.06 82 THR A N 1
ATOM 666 C CA . THR A 1 82 ? -6.633 -8.603 -0.033 1.00 97.06 82 THR A CA 1
ATOM 667 C C . THR A 1 82 ? -7.936 -8.043 -0.578 1.00 97.06 82 THR A C 1
ATOM 669 O O . THR A 1 82 ? -8.229 -8.218 -1.767 1.00 97.06 82 THR A O 1
ATOM 672 N N . ASP A 1 83 ? -8.679 -7.307 0.246 1.00 97.81 83 ASP A N 1
ATOM 673 C CA . ASP A 1 83 ? -9.921 -6.658 -0.189 1.00 97.81 83 ASP A CA 1
ATOM 674 C C . ASP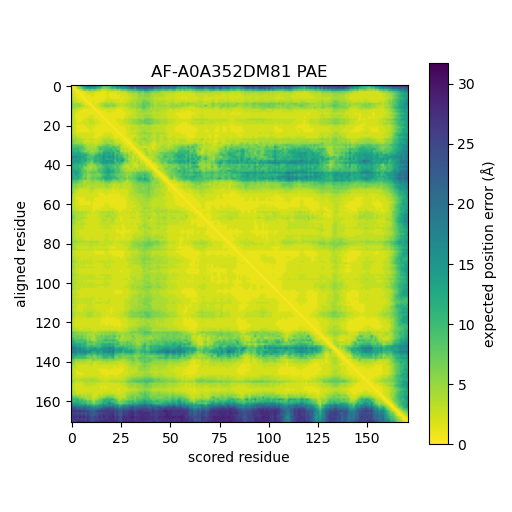 A 1 83 ? -9.645 -5.375 -0.974 1.00 97.81 83 ASP A C 1
ATOM 676 O O . ASP A 1 83 ? -10.184 -5.198 -2.070 1.00 97.81 83 ASP A O 1
ATOM 680 N N . ARG A 1 84 ? -8.757 -4.514 -0.459 1.00 97.44 84 ARG A N 1
ATOM 681 C CA . ARG A 1 84 ? -8.417 -3.226 -1.079 1.00 97.44 84 ARG A CA 1
ATOM 682 C C . ARG A 1 84 ? -6.923 -2.884 -1.013 1.00 97.44 84 ARG A C 1
ATOM 684 O O . ARG A 1 84 ? -6.226 -3.209 -0.059 1.00 97.44 84 ARG A O 1
ATOM 691 N N . PHE A 1 85 ? -6.442 -2.176 -2.022 1.00 98.69 85 PHE A N 1
ATOM 692 C CA . PHE A 1 85 ? -5.141 -1.522 -2.074 1.00 98.69 85 PHE A CA 1
ATOM 693 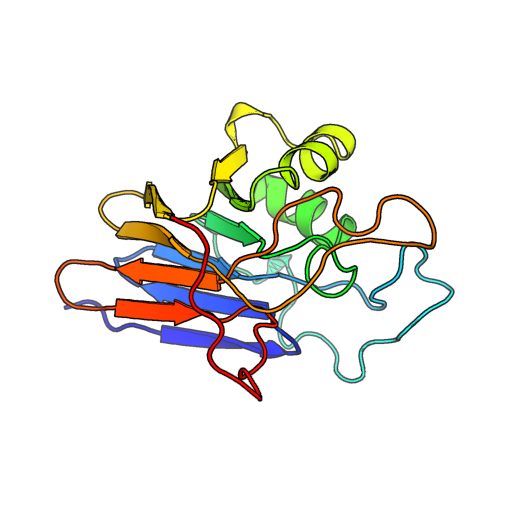C C . PHE A 1 85 ? -5.372 -0.020 -1.957 1.00 98.69 85 PHE A C 1
ATOM 695 O O . PHE A 1 85 ? -6.015 0.571 -2.825 1.00 98.69 85 PHE A O 1
ATOM 702 N N . ILE A 1 86 ? -4.849 0.592 -0.904 1.00 98.56 86 ILE A N 1
ATOM 703 C CA . ILE A 1 86 ? -4.838 2.042 -0.729 1.00 98.56 86 ILE A CA 1
ATOM 704 C C . ILE A 1 86 ? -3.451 2.526 -1.120 1.00 98.56 86 ILE A C 1
ATOM 706 O O . ILE A 1 86 ? -2.440 2.051 -0.604 1.00 98.56 86 ILE A O 1
ATOM 710 N N . VAL A 1 87 ? -3.405 3.429 -2.089 1.00 98.56 87 VAL A N 1
ATOM 711 C CA . VAL A 1 87 ? -2.158 3.816 -2.750 1.00 98.56 87 VAL A CA 1
ATOM 712 C C . VAL A 1 87 ? -2.036 5.329 -2.803 1.00 98.56 87 VAL A C 1
ATOM 714 O O . VAL A 1 87 ? -3.049 6.028 -2.865 1.00 98.56 87 VAL A O 1
ATOM 717 N N . SER A 1 88 ? -0.811 5.849 -2.793 1.00 97.31 88 SER A N 1
ATOM 718 C CA . SER A 1 88 ? -0.587 7.258 -3.114 1.00 97.31 88 SER A CA 1
ATOM 719 C C . SER A 1 88 ? -1.017 7.562 -4.557 1.00 97.31 88 SER A C 1
ATOM 721 O O . SER A 1 88 ? -1.019 6.691 -5.431 1.00 97.31 88 SER A O 1
ATOM 723 N N . LEU A 1 89 ? -1.417 8.805 -4.822 1.00 97.56 89 LEU A N 1
ATOM 724 C CA . LEU A 1 89 ? -1.910 9.214 -6.137 1.00 97.56 89 LEU A CA 1
ATOM 725 C C . LEU A 1 89 ? -0.909 8.891 -7.269 1.00 97.56 89 LEU A C 1
ATOM 727 O O . LEU A 1 89 ? 0.274 9.217 -7.194 1.00 97.56 89 LEU A O 1
ATOM 731 N N . GLY A 1 90 ? -1.388 8.273 -8.346 1.00 95.88 90 GLY A N 1
ATOM 732 C CA . GLY A 1 90 ? -0.604 7.864 -9.512 1.00 95.88 90 GLY A CA 1
ATOM 733 C C . GLY A 1 90 ? -0.127 6.405 -9.469 1.00 95.88 90 GLY A C 1
ATOM 734 O O . GLY A 1 90 ? 0.002 5.789 -10.534 1.00 95.88 90 GLY A O 1
ATOM 735 N N . LEU A 1 91 ? 0.071 5.811 -8.280 1.00 96.12 91 LEU A N 1
ATOM 736 C CA . LEU A 1 91 ? 0.490 4.403 -8.139 1.00 96.12 91 LEU A CA 1
ATOM 737 C C . LEU A 1 91 ? -0.549 3.421 -8.690 1.00 96.12 91 LEU A C 1
ATOM 739 O O . LEU A 1 91 ? -0.195 2.326 -9.137 1.00 96.12 91 LEU A O 1
ATOM 743 N N . GLU A 1 92 ? -1.829 3.798 -8.710 1.00 97.69 92 GLU A N 1
ATOM 744 C CA . GLU A 1 92 ? -2.906 2.972 -9.250 1.00 97.69 92 GLU A CA 1
ATOM 745 C C . GLU A 1 92 ? -2.660 2.570 -10.709 1.00 97.69 92 GLU A C 1
ATOM 747 O O . GLU A 1 92 ? -3.122 1.512 -11.143 1.00 97.69 92 GLU A O 1
ATOM 752 N N . ASN A 1 93 ? -1.892 3.362 -11.466 1.00 96.44 93 ASN A N 1
ATOM 753 C CA . ASN A 1 93 ? -1.549 3.056 -12.851 1.00 96.44 93 ASN A CA 1
ATOM 754 C C . ASN A 1 93 ? -0.664 1.808 -12.958 1.00 96.44 93 ASN A C 1
ATOM 756 O O . ASN A 1 93 ? -0.884 0.978 -13.843 1.00 96.44 93 ASN A O 1
ATOM 760 N N . HIS A 1 94 ? 0.272 1.606 -12.025 1.00 96.00 94 HIS A N 1
ATOM 761 C CA . HIS A 1 94 ? 1.047 0.367 -11.956 1.00 96.00 94 HIS A CA 1
ATOM 762 C C . HIS A 1 94 ? 0.149 -0.834 -11.657 1.00 96.00 94 HIS A C 1
ATOM 764 O O . HIS A 1 94 ? 0.206 -1.836 -12.372 1.00 96.00 94 HIS A O 1
ATOM 770 N N . LEU A 1 95 ? -0.733 -0.717 -10.660 1.00 98.06 95 LEU A N 1
ATOM 771 C CA . LEU A 1 95 ? -1.639 -1.798 -10.265 1.00 98.06 95 LEU A CA 1
ATOM 772 C C . LEU A 1 95 ? -2.606 -2.176 -11.400 1.00 98.06 95 LEU A C 1
ATOM 774 O O . LEU A 1 95 ? -2.789 -3.362 -11.685 1.00 98.06 95 LEU A O 1
ATOM 778 N N . ARG A 1 96 ? -3.162 -1.189 -12.113 1.00 97.75 96 ARG A N 1
ATOM 779 C CA . ARG A 1 96 ? -3.998 -1.412 -13.308 1.00 97.75 96 ARG A CA 1
ATOM 780 C C . ARG A 1 96 ? -3.219 -2.121 -14.416 1.00 97.75 96 ARG A C 1
ATOM 782 O O . ARG A 1 96 ? -3.713 -3.098 -14.985 1.00 97.75 96 ARG A O 1
ATOM 789 N N . CYS A 1 97 ? -1.983 -1.695 -14.688 1.00 96.88 97 CYS A N 1
ATOM 790 C CA . CYS A 1 97 ? -1.093 -2.373 -15.635 1.00 96.88 97 CYS A CA 1
ATOM 791 C C . CYS A 1 97 ? -0.822 -3.833 -15.234 1.00 96.88 97 CYS A C 1
ATOM 793 O O . CYS A 1 97 ? -0.723 -4.703 -16.100 1.00 96.88 97 CYS A O 1
ATOM 795 N N . TRP A 1 98 ? -0.768 -4.128 -13.933 1.00 97.19 98 TRP A N 1
ATOM 796 C CA . TRP A 1 98 ? -0.584 -5.481 -13.390 1.00 97.19 98 TRP A CA 1
ATOM 797 C C . TRP A 1 98 ? -1.874 -6.289 -13.256 1.00 97.19 98 TRP A C 1
ATOM 799 O O . TRP A 1 98 ? -1.834 -7.400 -12.725 1.00 97.19 98 TRP A O 1
ATOM 809 N N . LYS A 1 99 ? -2.980 -5.766 -13.803 1.00 97.75 99 LYS A N 1
ATOM 810 C CA . LYS A 1 99 ? -4.303 -6.399 -13.851 1.00 97.75 99 LYS A CA 1
ATOM 811 C C . LYS A 1 99 ? -4.961 -6.571 -12.480 1.00 97.75 99 LYS A C 1
ATOM 813 O O . LYS A 1 99 ? -5.793 -7.457 -12.307 1.00 97.75 99 LYS A O 1
ATOM 818 N N . ILE A 1 100 ? -4.637 -5.700 -11.524 1.00 98.25 100 ILE A N 1
ATOM 819 C CA . ILE A 1 100 ? -5.419 -5.586 -10.291 1.00 98.25 100 ILE A CA 1
ATOM 820 C C . ILE A 1 100 ? -6.779 -4.948 -10.634 1.00 98.25 100 ILE A C 1
ATOM 822 O O . ILE A 1 100 ? -6.801 -3.926 -11.329 1.00 98.25 100 ILE A O 1
ATOM 826 N N . PRO A 1 101 ? -7.917 -5.527 -10.197 1.00 97.81 101 PRO A N 1
ATOM 827 C CA . PRO A 1 101 ? -9.236 -4.964 -10.476 1.00 97.81 101 PRO A CA 1
ATOM 828 C C . PRO A 1 101 ? -9.359 -3.534 -9.947 1.00 97.81 101 PRO A C 1
ATOM 830 O O . PRO A 1 101 ? -9.056 -3.284 -8.784 1.00 97.81 101 PRO A O 1
ATOM 833 N N . ALA A 1 102 ? -9.859 -2.609 -10.770 1.00 97.44 102 ALA A N 1
ATOM 834 C CA . ALA A 1 102 ? -9.977 -1.197 -10.392 1.00 97.44 102 ALA A CA 1
ATOM 835 C C . ALA A 1 102 ? -10.833 -0.984 -9.131 1.00 97.44 102 ALA A C 1
ATOM 837 O O . ALA A 1 102 ? -10.526 -0.109 -8.333 1.00 97.44 102 ALA A O 1
ATOM 838 N N . ALA A 1 103 ? -11.845 -1.830 -8.917 1.00 97.50 103 ALA A N 1
ATOM 839 C CA . ALA A 1 103 ? -12.696 -1.806 -7.727 1.00 97.50 103 ALA A CA 1
ATOM 840 C C . ALA A 1 103 ? -11.945 -2.100 -6.413 1.00 97.50 103 ALA A C 1
ATOM 842 O O . ALA A 1 103 ? -12.450 -1.777 -5.346 1.00 97.50 103 ALA A O 1
ATOM 843 N N . LYS A 1 104 ? -10.752 -2.706 -6.484 1.00 98.06 104 LYS A N 1
ATOM 844 C CA . LYS A 1 104 ? -9.891 -2.939 -5.320 1.00 98.06 104 LYS A CA 1
ATOM 845 C C . LYS A 1 104 ? -8.891 -1.809 -5.081 1.00 98.06 104 LYS A C 1
ATOM 847 O O . LYS A 1 104 ? -8.119 -1.924 -4.142 1.00 98.06 104 LYS A O 1
ATOM 852 N N . ILE A 1 105 ? -8.815 -0.777 -5.922 1.00 98.62 105 ILE A N 1
ATOM 853 C CA . ILE A 1 105 ? -7.749 0.231 -5.846 1.00 98.62 105 ILE A CA 1
ATOM 854 C C . ILE A 1 105 ? -8.335 1.578 -5.430 1.00 98.62 105 ILE A C 1
ATOM 856 O O . ILE A 1 105 ? -9.151 2.149 -6.151 1.00 98.62 105 ILE A O 1
ATOM 860 N N . THR A 1 106 ? -7.845 2.112 -4.317 1.00 98.56 106 THR A N 1
ATOM 861 C CA . THR A 1 106 ? -8.231 3.415 -3.774 1.00 98.56 106 THR A CA 1
ATOM 862 C C . THR A 1 106 ? -7.018 4.347 -3.782 1.00 98.56 106 THR A C 1
ATOM 864 O O . THR A 1 106 ? -6.196 4.285 -2.865 1.00 98.56 106 THR A O 1
ATOM 867 N N . PRO A 1 107 ? -6.858 5.194 -4.813 1.00 98.44 107 PRO A N 1
ATOM 868 C CA . PRO A 1 107 ? -5.804 6.198 -4.831 1.00 98.44 107 PRO A CA 1
ATOM 869 C C . PRO A 1 107 ? -6.161 7.386 -3.933 1.00 98.44 107 PRO A C 1
ATOM 871 O O . PRO A 1 107 ? -7.283 7.893 -3.985 1.00 98.44 107 PRO A O 1
ATOM 874 N N . LEU A 1 108 ? -5.199 7.856 -3.141 1.00 98.50 108 LEU A N 1
ATOM 875 C CA . LEU A 1 108 ? -5.344 9.014 -2.263 1.00 98.50 108 LEU A CA 1
ATOM 876 C C . LEU A 1 108 ? -4.262 10.061 -2.554 1.00 98.50 108 LEU A C 1
ATOM 878 O O . LEU A 1 108 ? -3.064 9.774 -2.567 1.00 98.50 108 LEU A O 1
ATOM 882 N N . ALA A 1 109 ? -4.704 11.300 -2.768 1.00 97.81 109 ALA A N 1
ATOM 883 C CA . ALA A 1 109 ? -3.830 12.467 -2.732 1.00 97.81 109 ALA A CA 1
ATOM 884 C C . ALA A 1 109 ? -3.476 12.819 -1.278 1.00 97.81 109 ALA A C 1
ATOM 886 O O . ALA A 1 109 ? -4.166 12.384 -0.353 1.00 97.81 109 ALA A O 1
ATOM 887 N N . TRP A 1 110 ? -2.436 13.627 -1.060 1.00 97.38 110 TRP A N 1
ATOM 888 C CA . TRP A 1 110 ? -2.132 14.125 0.285 1.00 97.38 110 TRP A CA 1
ATOM 889 C C . TRP A 1 110 ? -3.341 14.798 0.938 1.00 97.38 110 TRP A C 1
ATOM 891 O O . TRP A 1 110 ? -4.153 15.457 0.283 1.00 97.38 110 TRP A O 1
ATOM 901 N N . TRP A 1 111 ? -3.447 14.595 2.249 1.00 97.56 111 TRP A N 1
ATOM 902 C CA . TRP A 1 111 ? -4.528 15.061 3.113 1.00 97.56 111 TRP A CA 1
ATOM 903 C C . TRP A 1 111 ? -5.906 14.482 2.774 1.00 97.56 111 TRP A C 1
ATOM 905 O O . TRP A 1 111 ? -6.922 14.960 3.278 1.00 97.56 111 TRP A O 1
ATOM 915 N N . LYS A 1 112 ? -5.963 13.456 1.915 1.00 98.56 112 LYS A N 1
ATOM 916 C CA . LYS A 1 112 ? -7.171 12.666 1.673 1.00 98.56 112 LYS A CA 1
ATOM 917 C C . LYS A 1 112 ? -7.129 11.379 2.475 1.00 98.56 112 LYS A C 1
ATOM 919 O O . LYS A 1 112 ? -6.066 10.794 2.689 1.00 98.56 112 LYS A O 1
ATOM 924 N N . SER A 1 113 ? -8.317 10.935 2.856 1.00 98.44 113 SER A N 1
ATOM 925 C CA . SER A 1 113 ? -8.512 9.781 3.721 1.00 98.44 113 SER A CA 1
ATOM 926 C C . SER A 1 113 ? -9.495 8.801 3.098 1.00 98.44 113 SER A C 1
ATOM 928 O O . SER A 1 113 ? -10.350 9.181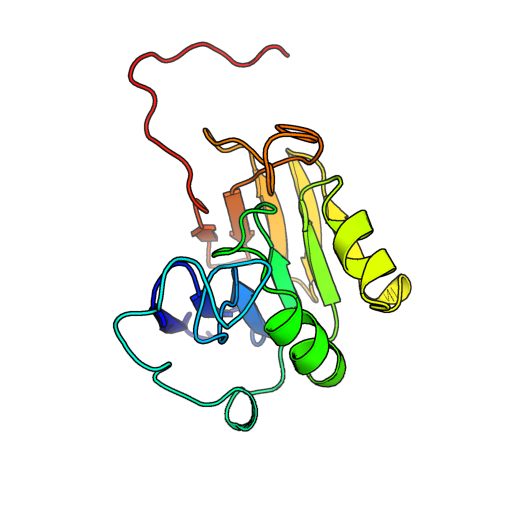 2.295 1.00 98.44 113 SER A O 1
ATOM 930 N N . ALA A 1 114 ? -9.372 7.538 3.482 1.00 98.19 114 ALA A N 1
ATOM 931 C CA . ALA A 1 114 ? -10.349 6.496 3.219 1.00 98.19 114 ALA A CA 1
ATOM 932 C C . ALA A 1 114 ? -10.769 5.852 4.542 1.00 98.19 114 ALA A C 1
ATOM 934 O O . ALA A 1 114 ? -9.934 5.655 5.424 1.00 98.19 114 ALA A O 1
ATOM 935 N N . ASP A 1 115 ? -12.047 5.497 4.651 1.00 97.88 115 ASP A N 1
ATOM 936 C CA . ASP A 1 115 ? -12.549 4.693 5.762 1.00 97.88 115 ASP A CA 1
ATOM 937 C C . ASP A 1 115 ? -12.475 3.199 5.422 1.00 97.88 115 ASP A C 1
ATOM 939 O O . ASP A 1 115 ? -12.858 2.743 4.333 1.00 97.88 115 ASP A O 1
ATOM 943 N N . ILE A 1 116 ? -11.962 2.428 6.372 1.00 96.06 116 ILE A N 1
ATOM 944 C CA . ILE A 1 116 ? -11.890 0.976 6.329 1.00 96.06 116 ILE A CA 1
ATOM 945 C C . ILE A 1 116 ? -12.669 0.450 7.521 1.00 96.06 116 ILE A C 1
ATOM 947 O O . ILE A 1 116 ? -12.089 0.135 8.550 1.00 96.06 116 ILE A O 1
ATOM 951 N N . ASN A 1 117 ? -13.987 0.341 7.374 1.00 94.31 117 ASN A N 1
ATOM 952 C CA . ASN A 1 117 ? -14.860 -0.239 8.396 1.00 94.31 117 ASN A CA 1
ATOM 953 C C . ASN A 1 117 ? -14.719 0.472 9.760 1.00 94.31 117 ASN A C 1
ATOM 955 O O . ASN A 1 117 ? -14.701 -0.201 10.784 1.00 94.31 117 ASN A O 1
ATOM 959 N N . GLY A 1 118 ? -14.597 1.805 9.771 1.00 94.94 118 GLY A N 1
ATOM 960 C CA . GLY A 1 118 ? -14.392 2.604 10.988 1.00 94.94 118 GLY A CA 1
ATOM 961 C C . GLY A 1 118 ? -12.931 2.934 11.319 1.00 94.94 118 GLY A C 1
ATOM 962 O O . GLY A 1 118 ? -12.682 3.713 12.241 1.00 94.94 118 GLY A O 1
ATOM 963 N N . LEU A 1 119 ? -11.965 2.384 10.574 1.00 97.38 119 LEU A N 1
ATOM 964 C CA . LEU A 1 119 ? -10.562 2.794 10.630 1.00 97.38 119 LEU A CA 1
ATOM 965 C C . LEU A 1 119 ? -10.277 3.855 9.560 1.00 97.38 119 LEU A C 1
ATOM 967 O O . LEU A 1 119 ? -10.302 3.558 8.363 1.00 97.38 119 LEU A O 1
ATOM 971 N N . GLU A 1 120 ? -9.934 5.070 9.979 1.00 98.50 120 GLU A N 1
ATOM 972 C CA . GLU A 1 120 ? -9.523 6.133 9.064 1.00 98.50 120 GLU A CA 1
ATOM 973 C C . GLU A 1 120 ? -8.062 5.932 8.645 1.00 98.50 120 GLU A C 1
ATOM 975 O O . GLU A 1 120 ? -7.165 5.840 9.485 1.00 98.50 120 GLU A O 1
ATOM 980 N N . VAL A 1 121 ? -7.811 5.904 7.336 1.00 98.50 121 VAL A N 1
ATOM 981 C CA . VAL A 1 121 ? -6.466 5.871 6.756 1.00 98.50 121 VAL A CA 1
ATOM 982 C C . VAL A 1 121 ? -6.249 7.125 5.927 1.00 98.50 121 VAL A C 1
ATOM 984 O O . VAL A 1 121 ? -6.880 7.307 4.887 1.00 98.50 121 VAL A O 1
ATOM 987 N N . THR A 1 122 ? -5.335 7.977 6.376 1.00 98.62 122 THR A N 1
ATOM 988 C CA . THR A 1 122 ? -5.025 9.269 5.761 1.00 98.62 122 THR A CA 1
ATOM 989 C C . THR A 1 122 ? -3.672 9.225 5.065 1.00 98.62 122 THR A C 1
ATOM 991 O O . THR A 1 122 ? -2.664 8.846 5.662 1.00 98.62 122 THR A O 1
ATOM 994 N N . CYS A 1 123 ? -3.649 9.647 3.802 1.00 98.31 123 CYS A N 1
ATOM 995 C CA . CYS A 1 123 ? -2.431 9.873 3.034 1.00 98.31 123 CYS A CA 1
ATOM 996 C C . CYS A 1 123 ? -1.823 11.218 3.450 1.00 98.31 123 CYS A C 1
ATOM 998 O O . CYS A 1 123 ? -2.437 12.259 3.228 1.00 98.31 123 CYS A O 1
ATOM 1000 N N . THR A 1 124 ? -0.631 11.229 4.040 1.00 97.19 124 THR A N 1
ATOM 1001 C CA . THR A 1 124 ? 0.047 12.458 4.489 1.00 97.19 124 THR A CA 1
ATOM 1002 C C . THR A 1 124 ? 1.334 12.708 3.699 1.00 97.19 124 THR A C 1
ATOM 1004 O O . THR A 1 124 ? 1.914 11.761 3.160 1.00 97.19 124 THR A O 1
ATOM 1007 N N . PRO A 1 125 ? 1.819 13.958 3.589 1.00 93.94 125 PRO A N 1
ATOM 1008 C CA . PRO A 1 125 ? 3.075 14.233 2.906 1.00 93.94 125 PRO A CA 1
ATOM 1009 C C . PRO A 1 125 ? 4.263 13.492 3.513 1.00 93.94 125 PRO A C 1
ATOM 1011 O O . PRO A 1 125 ? 4.277 13.091 4.680 1.00 93.94 125 PRO A O 1
ATOM 1014 N N . SER A 1 126 ? 5.284 13.301 2.692 1.00 90.25 126 SER A N 1
ATOM 1015 C CA . SER A 1 126 ? 6.560 12.722 3.090 1.00 90.25 126 SER A CA 1
ATOM 1016 C C . SER A 1 126 ? 7.673 13.391 2.286 1.00 90.25 126 SER A C 1
ATOM 1018 O O . SER A 1 126 ? 7.449 13.828 1.156 1.00 90.25 126 SER A O 1
ATOM 1020 N N . ARG A 1 127 ? 8.877 13.511 2.856 1.00 87.25 127 ARG A N 1
ATOM 1021 C CA . ARG A 1 127 ? 10.051 13.996 2.117 1.00 87.25 127 ARG A CA 1
ATOM 1022 C C . ARG A 1 127 ? 10.761 12.824 1.466 1.00 87.25 127 ARG A C 1
ATOM 1024 O O . ARG A 1 127 ? 11.661 12.236 2.067 1.00 87.25 127 ARG A O 1
ATOM 1031 N N . HIS A 1 128 ? 10.336 12.524 0.245 1.00 89.06 128 HIS A N 1
ATOM 1032 C CA . HIS A 1 128 ? 10.901 11.480 -0.598 1.00 89.06 128 HIS A CA 1
ATOM 1033 C C . HIS A 1 128 ? 10.739 11.832 -2.084 1.00 89.06 128 HIS A C 1
ATOM 1035 O O . HIS A 1 128 ? 10.473 12.986 -2.419 1.00 89.06 128 HIS A O 1
ATOM 1041 N N . PHE A 1 129 ? 10.930 10.855 -2.966 1.00 88.12 129 PHE A N 1
ATOM 1042 C CA . PHE A 1 129 ? 10.722 10.957 -4.407 1.00 88.12 129 PHE A CA 1
ATOM 1043 C C . PHE A 1 129 ? 10.099 9.656 -4.938 1.00 88.12 129 PHE A C 1
ATOM 1045 O O . PHE A 1 129 ? 9.884 8.709 -4.179 1.00 88.12 129 PHE A O 1
ATOM 1052 N N . SER A 1 130 ? 9.784 9.618 -6.231 1.00 87.81 130 SER A N 1
ATOM 1053 C CA . SER A 1 130 ? 9.318 8.407 -6.915 1.00 87.81 130 SER A CA 1
ATOM 1054 C C . SER A 1 130 ? 10.106 8.146 -8.197 1.00 87.81 130 SER A C 1
ATOM 1056 O O . SER A 1 130 ? 10.732 9.048 -8.768 1.00 87.81 130 SER A O 1
ATOM 1058 N N . GLY A 1 131 ? 10.064 6.905 -8.665 1.00 85.56 131 GLY A N 1
ATOM 1059 C CA . GLY A 1 131 ? 10.564 6.483 -9.959 1.00 85.56 131 GLY A CA 1
ATOM 1060 C C . GLY A 1 131 ? 11.238 5.112 -9.952 1.00 85.56 131 GLY A C 1
ATOM 1061 O O . GLY A 1 131 ? 11.800 4.627 -8.971 1.00 85.56 131 GLY A O 1
ATOM 1062 N N . ARG A 1 132 ? 11.189 4.458 -11.113 1.00 86.31 132 ARG A N 1
ATOM 1063 C CA . ARG A 1 132 ? 11.611 3.060 -11.307 1.00 86.31 132 ARG A CA 1
ATOM 1064 C C . ARG A 1 132 ? 12.677 2.889 -12.393 1.00 86.31 132 ARG A C 1
ATOM 1066 O O . ARG A 1 132 ? 12.858 1.786 -12.920 1.00 86.31 132 ARG A O 1
ATOM 1073 N N . GLY A 1 133 ? 13.377 3.968 -12.741 1.00 77.19 133 GLY A N 1
ATOM 1074 C CA . GLY A 1 133 ? 14.410 4.000 -13.776 1.00 77.19 133 GLY A CA 1
ATOM 1075 C C . GLY A 1 133 ? 14.847 5.427 -14.116 1.00 77.19 133 GLY A C 1
ATOM 1076 O O . GLY A 1 133 ? 14.566 6.363 -13.387 1.00 77.19 133 GLY A O 1
ATOM 1077 N N . LEU A 1 134 ? 15.526 5.610 -15.250 1.00 72.06 134 LEU A N 1
ATOM 1078 C CA . LEU A 1 134 ? 16.010 6.933 -15.683 1.00 72.06 134 LEU A CA 1
ATOM 1079 C C . LEU A 1 134 ? 14.903 7.845 -16.246 1.00 72.06 134 LEU A C 1
ATOM 1081 O O . LEU A 1 134 ? 15.113 9.042 -16.413 1.00 72.06 134 LEU A O 1
ATOM 1085 N N . VAL A 1 135 ? 13.734 7.281 -16.557 1.00 70.88 135 VAL A N 1
ATOM 1086 C CA . VAL A 1 135 ? 12.567 7.979 -17.114 1.00 70.88 135 VAL A CA 1
ATOM 1087 C C . VAL A 1 135 ? 11.392 7.792 -16.160 1.00 70.88 135 VAL A C 1
ATOM 1089 O O . VAL A 1 135 ? 11.220 6.707 -15.607 1.00 70.88 135 VAL A O 1
ATOM 1092 N N . GLY A 1 136 ? 10.569 8.830 -15.990 1.00 72.25 136 GLY A N 1
ATOM 1093 C CA . GLY A 1 136 ? 9.383 8.775 -15.127 1.00 72.25 136 GLY A CA 1
ATOM 1094 C C . GLY A 1 136 ? 9.654 9.064 -13.648 1.00 72.25 136 GLY A C 1
ATOM 1095 O O . GLY A 1 136 ? 8.797 8.770 -12.817 1.00 72.25 136 GLY A O 1
ATOM 1096 N N . GLN A 1 137 ? 10.807 9.654 -13.320 1.00 81.88 137 GLN A N 1
ATOM 1097 C CA . GLN A 1 137 ? 11.075 10.187 -11.981 1.00 81.88 137 GLN A CA 1
ATOM 1098 C C . GLN A 1 137 ? 9.977 11.185 -11.580 1.00 81.88 137 GLN A C 1
ATOM 1100 O O . GLN A 1 137 ? 9.593 12.029 -12.391 1.00 81.88 137 GLN A O 1
ATOM 1105 N N . ASN A 1 138 ? 9.489 11.098 -10.342 1.00 85.00 138 ASN A N 1
ATOM 1106 C CA . ASN A 1 138 ? 8.451 11.972 -9.781 1.00 85.00 138 ASN A CA 1
ATOM 1107 C C . ASN A 1 138 ? 7.121 11.983 -10.557 1.00 85.00 138 ASN A C 1
ATOM 1109 O O . ASN A 1 138 ? 6.364 12.948 -10.476 1.00 85.00 138 ASN A O 1
ATOM 1113 N N . SER A 1 139 ? 6.825 10.923 -11.318 1.00 84.94 139 SER A N 1
ATOM 1114 C CA . SER A 1 139 ? 5.564 10.806 -12.070 1.00 84.94 139 SER A CA 1
ATOM 1115 C C . SER A 1 139 ? 4.387 10.290 -11.233 1.00 84.94 139 SER A C 1
ATOM 1117 O O . SER A 1 139 ? 3.238 10.386 -11.665 1.00 84.94 139 SER A O 1
ATOM 1119 N N . THR A 1 140 ? 4.657 9.785 -10.027 1.00 89.81 140 THR A N 1
ATOM 1120 C CA . THR A 1 140 ? 3.650 9.393 -9.033 1.00 89.81 140 THR A CA 1
ATOM 1121 C C . THR A 1 140 ? 3.917 10.071 -7.692 1.00 89.81 140 THR A C 1
ATOM 1123 O O . THR A 1 140 ? 5.058 10.409 -7.372 1.00 89.81 140 THR A O 1
ATOM 1126 N N . GLN A 1 141 ? 2.881 10.240 -6.876 1.00 94.44 141 GLN A N 1
ATOM 1127 C CA . GLN A 1 141 ? 3.013 10.760 -5.519 1.00 94.44 141 GLN A CA 1
ATOM 1128 C C . GLN A 1 141 ? 3.724 9.737 -4.613 1.00 94.44 141 GLN A C 1
ATOM 1130 O O . GLN A 1 141 ? 3.630 8.525 -4.813 1.00 94.44 141 GLN A O 1
ATOM 1135 N N . TRP A 1 142 ? 4.396 10.230 -3.579 1.00 95.25 142 TRP A N 1
ATOM 1136 C CA . TRP A 1 142 ? 4.895 9.460 -2.438 1.00 95.25 142 TRP A CA 1
ATOM 1137 C C . TRP A 1 142 ? 4.222 9.973 -1.168 1.00 95.25 142 TRP A C 1
ATOM 1139 O O . TRP A 1 142 ? 3.853 11.144 -1.100 1.00 95.25 142 TRP A O 1
ATOM 1149 N N . CYS A 1 143 ? 4.033 9.144 -0.152 1.00 96.38 143 CYS A N 1
ATOM 1150 C CA . CYS A 1 143 ? 3.377 9.593 1.072 1.00 96.38 143 CYS A CA 1
ATOM 1151 C C . CYS A 1 143 ? 3.870 8.871 2.322 1.00 96.38 143 CYS A C 1
ATOM 1153 O O . CYS A 1 143 ? 4.612 7.894 2.268 1.00 96.38 143 CYS A O 1
ATOM 1155 N N . SER A 1 144 ? 3.423 9.389 3.455 1.00 97.31 144 SER A N 1
ATOM 1156 C CA . SER A 1 144 ? 3.307 8.674 4.715 1.00 97.31 144 SER A CA 1
ATOM 1157 C C . SER A 1 144 ? 1.829 8.318 4.951 1.00 97.31 144 SER A C 1
ATOM 1159 O O . SER A 1 144 ? 0.942 8.790 4.231 1.00 97.31 144 SER A O 1
ATOM 1161 N N . TRP A 1 145 ? 1.559 7.462 5.933 1.00 98.19 145 TRP A N 1
ATOM 1162 C CA . TRP A 1 145 ? 0.212 7.035 6.303 1.00 98.19 145 TRP A CA 1
ATOM 1163 C C . TRP A 1 145 ? -0.060 7.331 7.775 1.00 98.19 145 TRP A C 1
ATOM 1165 O O . TRP A 1 145 ? 0.742 6.982 8.642 1.00 98.19 145 TRP A O 1
ATOM 1175 N N . VAL A 1 146 ? -1.223 7.912 8.060 1.00 98.38 146 VAL A N 1
ATOM 1176 C CA . VAL A 1 146 ? -1.791 7.985 9.412 1.00 98.38 146 VAL A CA 1
ATOM 1177 C C . VAL A 1 146 ? -2.994 7.056 9.469 1.00 98.38 146 VAL A C 1
ATOM 1179 O O . VAL A 1 146 ? -3.913 7.197 8.667 1.00 98.38 146 VAL A O 1
ATOM 1182 N N . LEU A 1 147 ? -2.989 6.117 10.412 1.00 98.25 147 LEU A N 1
ATOM 1183 C CA . LEU A 1 147 ? -4.102 5.213 10.680 1.00 98.25 147 LEU A CA 1
ATOM 1184 C C . LEU A 1 147 ? -4.690 5.555 12.040 1.00 98.25 147 LEU A C 1
ATOM 1186 O O . LEU A 1 147 ? -3.951 5.589 13.028 1.00 98.25 147 LEU A O 1
ATOM 1190 N N . ARG A 1 148 ? -5.996 5.810 12.096 1.00 97.88 148 ARG A N 1
ATOM 1191 C CA . ARG A 1 148 ? -6.657 6.304 13.301 1.00 97.88 148 ARG A CA 1
ATOM 1192 C C . ARG A 1 148 ? -8.008 5.636 13.525 1.00 97.88 148 ARG A C 1
ATOM 1194 O O . ARG A 1 148 ? -8.862 5.639 12.645 1.00 97.88 148 ARG A O 1
ATOM 1201 N N . ASP A 1 149 ? -8.192 5.109 14.730 1.00 95.75 149 ASP A N 1
ATOM 1202 C CA . ASP A 1 149 ? -9.500 4.734 15.268 1.00 95.75 149 ASP A CA 1
ATOM 1203 C C . ASP A 1 149 ? -9.842 5.633 16.477 1.00 95.75 149 ASP A C 1
ATOM 1205 O O . ASP A 1 149 ? -9.174 6.641 16.731 1.00 95.75 149 ASP A O 1
ATOM 1209 N N . GLU A 1 150 ? -10.906 5.310 17.215 1.00 93.50 150 GLU A N 1
ATOM 1210 C CA . GLU A 1 150 ? -11.339 6.074 18.396 1.00 93.50 150 GLU A CA 1
ATOM 1211 C C . GLU A 1 150 ? -10.257 6.176 19.490 1.00 93.50 150 GLU A C 1
ATOM 1213 O O . GLU A 1 150 ? -10.187 7.177 20.206 1.00 93.50 150 GLU A O 1
ATOM 1218 N N . TYR A 1 151 ? -9.393 5.165 19.611 1.00 92.88 151 TYR A N 1
ATOM 1219 C CA . TYR A 1 151 ? -8.483 4.985 20.745 1.00 92.88 151 TYR A CA 1
ATOM 1220 C C . TYR A 1 151 ? -6.998 5.015 20.361 1.00 92.88 151 TYR A C 1
ATOM 1222 O O . TYR A 1 151 ? -6.145 5.237 21.222 1.00 92.88 151 TYR A O 1
ATOM 1230 N N . HIS A 1 152 ? -6.668 4.792 19.091 1.00 95.25 152 HIS A N 1
ATOM 1231 C CA . HIS A 1 152 ? -5.311 4.592 18.605 1.00 95.25 152 HIS A CA 1
ATOM 1232 C C . HIS A 1 152 ? -5.015 5.476 17.395 1.00 95.25 152 HIS A C 1
ATOM 1234 O O . HIS A 1 152 ? -5.864 5.716 16.540 1.00 95.25 152 HIS A O 1
ATOM 1240 N N . SER A 1 153 ? -3.758 5.907 17.297 1.00 96.62 153 SER A N 1
ATOM 1241 C CA . SER A 1 153 ? -3.218 6.593 16.127 1.00 96.62 153 SER A CA 1
ATOM 1242 C C . SER A 1 153 ? -1.826 6.052 15.829 1.00 96.62 153 SER A C 1
ATOM 1244 O O . SER A 1 153 ? -0.979 5.995 16.721 1.00 96.62 153 SER A O 1
ATOM 1246 N N . ILE A 1 154 ? -1.584 5.663 14.580 1.00 96.88 154 ILE A N 1
ATOM 1247 C CA . ILE A 1 154 ? -0.321 5.084 14.117 1.00 96.88 154 ILE A CA 1
ATOM 1248 C C . ILE A 1 154 ? 0.161 5.865 12.907 1.00 96.88 154 ILE A C 1
ATOM 1250 O O . ILE A 1 154 ? -0.597 6.106 11.973 1.00 96.88 154 ILE A O 1
ATOM 1254 N N . PH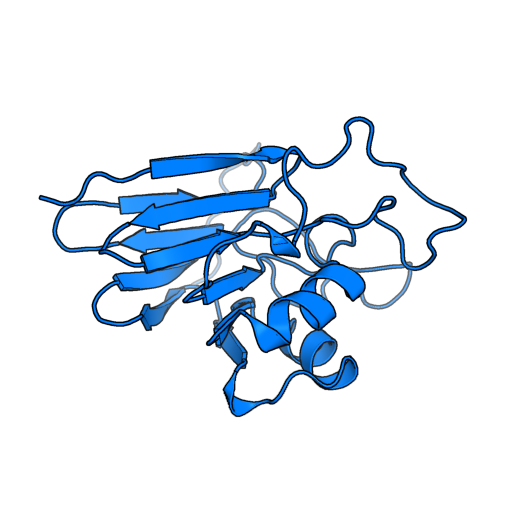E A 1 155 ? 1.435 6.243 12.933 1.00 97.06 155 PHE A N 1
ATOM 1255 C CA . PHE A 1 155 ? 2.102 6.904 11.823 1.00 97.06 155 PHE A CA 1
ATOM 1256 C C . PHE A 1 155 ? 3.109 5.951 11.183 1.00 97.06 155 PHE A C 1
ATOM 1258 O O . PHE A 1 155 ? 3.979 5.412 11.867 1.00 97.06 155 PHE A O 1
ATOM 1265 N N . ASN A 1 156 ? 2.998 5.769 9.871 1.00 95.75 156 ASN A N 1
ATOM 1266 C CA . ASN A 1 156 ? 3.981 5.081 9.052 1.00 95.75 156 ASN A CA 1
ATOM 1267 C C . ASN A 1 156 ? 4.600 6.090 8.080 1.00 95.75 156 ASN A C 1
ATOM 1269 O O . ASN A 1 156 ? 3.917 6.612 7.201 1.00 95.75 156 ASN A O 1
ATOM 1273 N N . SER A 1 157 ? 5.894 6.358 8.231 1.00 93.31 157 SER A N 1
ATOM 1274 C CA . SER A 1 157 ? 6.609 7.378 7.461 1.00 93.31 157 SER A CA 1
ATOM 1275 C C . SER A 1 157 ? 6.794 7.048 5.978 1.00 93.31 157 SER A C 1
ATOM 1277 O O . SER A 1 157 ? 7.165 7.943 5.212 1.00 93.31 157 SER A O 1
ATOM 1279 N N . GLY A 1 158 ? 6.617 5.783 5.578 1.00 89.50 158 GLY A N 1
ATOM 1280 C CA . GLY A 1 158 ? 7.279 5.270 4.380 1.00 89.50 158 GLY A CA 1
ATOM 1281 C C . GLY A 1 158 ? 8.785 5.540 4.482 1.00 89.50 158 GLY A C 1
ATOM 1282 O O . GLY A 1 158 ? 9.362 5.433 5.566 1.00 89.50 158 GLY A O 1
ATOM 1283 N N . ASP A 1 159 ? 9.377 6.025 3.396 1.00 88.38 159 ASP A N 1
ATOM 1284 C CA . ASP A 1 159 ? 10.790 6.434 3.328 1.00 88.38 159 ASP A CA 1
ATOM 1285 C C . ASP A 1 159 ? 11.026 7.926 3.628 1.00 88.38 159 ASP A C 1
ATOM 1287 O O . ASP A 1 159 ? 12.020 8.523 3.212 1.00 88.38 159 ASP A O 1
ATOM 1291 N N . GLY A 1 160 ? 10.100 8.569 4.341 1.00 76.12 160 GLY A N 1
ATOM 1292 C CA . GLY A 1 160 ? 10.216 9.987 4.665 1.00 76.12 160 GLY A CA 1
ATOM 1293 C C . GLY A 1 160 ? 11.489 10.328 5.434 1.00 76.12 160 GLY A C 1
ATOM 1294 O O . GLY A 1 160 ? 11.731 9.822 6.528 1.00 76.12 160 GLY A O 1
ATOM 1295 N N . SER A 1 161 ? 12.277 11.244 4.877 1.00 78.94 161 SER A N 1
ATOM 1296 C CA . SER A 1 161 ? 13.487 11.770 5.511 1.00 78.94 161 SER A CA 1
ATOM 1297 C C . SER A 1 161 ? 13.209 12.990 6.398 1.00 78.94 161 SER A C 1
ATOM 1299 O O . SER A 1 161 ? 12.242 13.732 6.204 1.00 78.94 161 SER A O 1
ATOM 1301 N N . TYR A 1 162 ? 14.087 13.234 7.376 1.00 77.69 162 TYR A N 1
ATOM 1302 C CA . TYR A 1 162 ? 14.026 14.447 8.193 1.00 77.69 162 TYR A CA 1
ATOM 1303 C C . TYR A 1 162 ? 14.492 15.679 7.384 1.00 77.69 162 TYR A C 1
ATOM 1305 O O . TYR A 1 162 ? 15.546 15.621 6.742 1.00 77.69 162 TYR A O 1
ATOM 1313 N N . PRO A 1 163 ? 13.771 16.818 7.418 1.00 66.00 163 PRO A N 1
ATOM 1314 C CA . PRO A 1 163 ? 14.229 18.062 6.802 1.00 66.00 163 PRO A CA 1
ATOM 1315 C C . PRO A 1 163 ? 15.538 18.563 7.431 1.00 66.00 163 PRO A C 1
ATOM 1317 O O . PRO A 1 163 ? 15.576 18.826 8.628 1.00 66.00 163 PRO A O 1
ATOM 1320 N N . GLN A 1 164 ? 16.588 18.821 6.643 1.00 60.00 164 GLN A N 1
ATOM 1321 C CA . GLN A 1 164 ? 17.711 19.642 7.136 1.00 60.00 164 GLN A CA 1
ATOM 1322 C C . GLN A 1 164 ? 17.297 21.113 7.340 1.00 60.00 164 GLN A C 1
ATOM 1324 O O . GLN A 1 164 ? 17.883 21.818 8.157 1.00 60.00 164 GLN A O 1
ATOM 1329 N N . THR A 1 165 ? 16.255 21.564 6.634 1.00 56.47 165 THR A N 1
ATOM 1330 C CA . THR A 1 165 ? 15.635 22.888 6.767 1.00 56.47 165 THR A CA 1
ATOM 1331 C C . THR A 1 165 ? 14.114 22.776 6.633 1.00 56.47 165 THR A C 1
ATOM 1333 O O . THR A 1 165 ? 13.600 22.098 5.737 1.00 56.47 165 THR A O 1
ATOM 1336 N N . VAL A 1 166 ? 13.380 23.443 7.530 1.00 56.50 166 VAL A N 1
ATOM 1337 C CA . VAL A 1 166 ? 11.917 23.569 7.451 1.00 56.50 166 VAL A CA 1
ATOM 1338 C C . VAL A 1 166 ? 11.598 24.606 6.377 1.00 56.50 166 VAL A C 1
ATOM 1340 O O . VAL A 1 166 ? 11.564 25.803 6.638 1.00 56.50 166 VAL A O 1
ATOM 1343 N N . THR A 1 167 ? 11.407 24.155 5.144 1.00 54.22 167 THR A N 1
ATOM 1344 C CA . THR A 1 167 ? 10.709 24.954 4.134 1.00 54.22 167 THR A CA 1
ATOM 1345 C C . THR A 1 167 ? 9.208 24.752 4.343 1.00 54.22 167 THR A C 1
ATOM 1347 O O . THR A 1 167 ? 8.777 23.595 4.354 1.00 54.22 167 THR A O 1
ATOM 1350 N N . PRO A 1 168 ? 8.418 25.821 4.547 1.00 49.56 168 PRO A N 1
ATOM 1351 C CA . PRO A 1 168 ? 6.967 25.696 4.579 1.00 49.56 168 PRO A CA 1
ATOM 1352 C C . PRO A 1 168 ? 6.481 25.144 3.234 1.00 49.56 168 PRO A C 1
ATOM 1354 O O . PRO A 1 168 ? 6.993 25.544 2.186 1.00 49.56 168 PRO A O 1
ATOM 1357 N N . GLU A 1 169 ? 5.536 24.203 3.260 1.00 52.31 169 GLU A N 1
ATOM 1358 C CA . GLU A 1 169 ? 4.873 23.755 2.033 1.00 52.31 169 GLU A CA 1
ATOM 1359 C C . GLU A 1 169 ? 4.056 24.914 1.436 1.00 52.31 169 GLU A C 1
ATOM 1361 O O . GLU A 1 169 ? 3.512 25.726 2.195 1.00 52.31 169 GLU A O 1
ATOM 1366 N N . PRO A 1 170 ? 3.991 25.045 0.097 1.00 42.03 170 PRO A N 1
ATOM 1367 C CA . PRO A 1 170 ? 3.061 25.979 -0.519 1.00 42.03 170 PRO A CA 1
ATOM 1368 C C . PRO A 1 170 ? 1.610 25.580 -0.174 1.00 42.03 170 PRO A C 1
ATOM 1370 O O . PRO A 1 170 ? 1.344 24.389 -0.007 1.00 42.03 170 PRO A O 1
ATOM 1373 N N . PRO A 1 171 ? 0.711 26.572 -0.029 1.00 43.72 171 PRO A N 1
ATOM 1374 C CA . PRO A 1 171 ? -0.664 26.380 0.436 1.00 43.72 171 PRO A CA 1
ATOM 1375 C C . PRO A 1 171 ? -1.516 25.496 -0.481 1.00 43.72 171 PRO A C 1
ATOM 1377 O O . PRO A 1 171 ? -1.250 25.470 -1.706 1.00 43.72 171 PRO A O 1
#

Radius of gyration: 15.62 Å; Cα contacts (8 Å, |Δi|>4): 358; chains: 1; bounding box: 35×45×41 Å